Protein AF-A0A8I2FXA0-F1 (afdb_monomer_lite)

pLDDT: mean 91.71, std 7.28, range [54.19, 98.12]

Secondary structure (DSSP, 8-state):
-EEEEEEETTEEEEEEETTEEE--S------GGGHHHHGGGGT-----------------S-GGGS-SS-------

Foldseek 3Di:
DWDEWDDDVPDTAWTQDPVGTDGDPDDDQDPQQCSQVHCVRVPDHDPDDDDDDDDDDDDDPDPVPDDPDDDDDPPD

Radius of gyration: 19.85 Å; chains: 1; bounding box: 46×28×53 Å

Sequence (76 aa):
SVKGLNSKGPAITGVDTGNGELKADAYVLAAGSYSTVITRSINLSLPIKPVKGYSITLEMNDWQKSPKVPLVDYSL

Structure (mmCIF, N/CA/C/O backbone):
data_AF-A0A8I2FXA0-F1
#
_entry.id   AF-A0A8I2FXA0-F1
#
loop_
_atom_site.group_PDB
_atom_site.id
_atom_site.type_symbol
_atom_site.label_atom_id
_atom_site.label_alt_id
_atom_site.label_comp_id
_atom_site.label_asym_id
_atom_site.label_entity_id
_atom_site.label_seq_id
_atom_site.pdbx_PDB_ins_code
_atom_site.Cartn_x
_atom_site.Cartn_y
_atom_site.Cartn_z
_atom_site.occupancy
_atom_site.B_iso_or_equiv
_atom_site.auth_seq_id
_atom_site.auth_comp_id
_atom_site.auth_asym_id
_atom_site.auth_atom_id
_atom_site.pdbx_PDB_model_num
ATOM 1 N N . SER A 1 1 ? -0.220 14.694 4.555 1.00 91.19 1 SER A N 1
ATOM 2 C CA . SER A 1 1 ? 0.378 13.338 4.515 1.00 91.19 1 SER A CA 1
ATOM 3 C C . SER A 1 1 ? -0.382 12.407 5.451 1.00 91.19 1 SER A C 1
ATOM 5 O O . SER A 1 1 ? -0.985 12.909 6.392 1.00 91.19 1 SER A O 1
ATOM 7 N N . VAL A 1 2 ? -0.374 11.092 5.203 1.00 96.38 2 VAL A N 1
ATOM 8 C CA . VAL A 1 2 ? -0.927 10.062 6.111 1.00 96.38 2 VAL A CA 1
ATOM 9 C C . VAL A 1 2 ? 0.174 9.593 7.062 1.00 96.38 2 VAL A C 1
ATOM 11 O O . VAL A 1 2 ? 1.297 9.366 6.617 1.00 96.38 2 VAL A O 1
ATOM 14 N N . LYS A 1 3 ? -0.136 9.479 8.355 1.00 95.56 3 LYS A N 1
ATOM 15 C CA . LYS A 1 3 ? 0.799 9.089 9.422 1.00 95.56 3 LYS A CA 1
ATOM 16 C C . LYS A 1 3 ? 0.482 7.711 10.011 1.00 95.56 3 LYS A C 1
ATOM 18 O O . LYS A 1 3 ? 1.410 7.006 10.392 1.00 95.56 3 LYS A O 1
ATOM 23 N N . GLY A 1 4 ? -0.791 7.318 10.053 1.00 96.50 4 GLY A N 1
ATOM 24 C CA . GLY A 1 4 ? -1.225 6.044 10.629 1.00 96.50 4 GLY A CA 1
ATOM 25 C C . GLY A 1 4 ? -2.732 5.819 10.523 1.00 96.50 4 GLY A C 1
ATOM 26 O O . GLY A 1 4 ? -3.463 6.677 10.025 1.00 96.50 4 GLY A O 1
ATOM 27 N N . LEU A 1 5 ? -3.176 4.648 10.969 1.00 98.00 5 LEU A N 1
ATOM 28 C CA . LEU A 1 5 ? -4.574 4.240 11.052 1.00 98.00 5 LEU A CA 1
ATOM 29 C C . LEU A 1 5 ? -4.969 4.083 12.521 1.00 98.00 5 LEU A C 1
ATOM 31 O O . LEU A 1 5 ? -4.193 3.567 13.324 1.00 98.00 5 LEU A O 1
ATOM 35 N N . ASN A 1 6 ? -6.207 4.446 12.834 1.00 97.69 6 ASN A N 1
ATOM 36 C CA . ASN A 1 6 ? -6.823 4.213 14.135 1.00 97.69 6 ASN A CA 1
ATOM 37 C C . ASN A 1 6 ? -7.764 3.010 14.028 1.00 97.69 6 ASN A C 1
ATOM 39 O O . ASN A 1 6 ? -8.496 2.878 13.043 1.00 97.69 6 ASN A O 1
ATOM 43 N N . SER A 1 7 ? -7.770 2.135 15.036 1.00 96.94 7 SER A N 1
ATOM 44 C CA . SER A 1 7 ? -8.652 0.965 15.058 1.00 96.94 7 SER A CA 1
ATOM 45 C C . SER A 1 7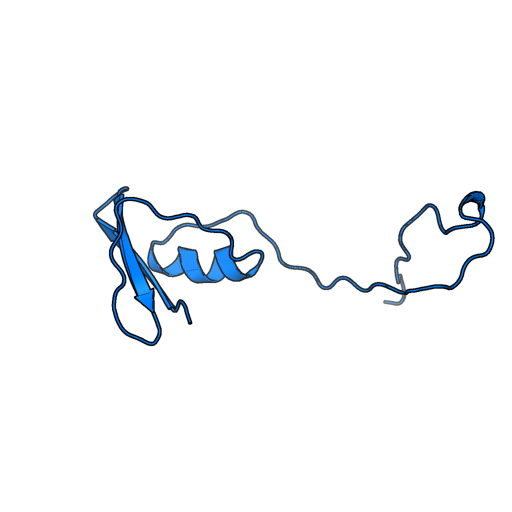 ? -9.254 0.703 16.435 1.00 96.94 7 SER A C 1
ATOM 47 O O . SER A 1 7 ? -8.667 1.019 17.470 1.00 96.94 7 SER A O 1
ATOM 49 N N . LYS A 1 8 ? -10.443 0.099 16.437 1.00 95.44 8 LYS A N 1
ATOM 50 C CA . LYS A 1 8 ? -11.077 -0.507 17.610 1.00 95.44 8 LYS A CA 1
ATOM 51 C C . LYS A 1 8 ? -11.373 -1.965 17.284 1.00 95.44 8 LYS A C 1
ATOM 53 O O . LYS A 1 8 ? -12.353 -2.274 16.606 1.00 95.44 8 LYS A O 1
ATOM 58 N N . GLY A 1 9 ? -10.498 -2.858 17.740 1.00 91.44 9 GLY A N 1
ATOM 59 C CA . GLY A 1 9 ? -10.529 -4.255 17.313 1.00 91.44 9 GLY A CA 1
ATOM 60 C C . GLY A 1 9 ? -10.352 -4.351 15.789 1.00 91.44 9 GLY A C 1
ATOM 61 O O . GLY A 1 9 ? -9.407 -3.763 15.269 1.00 91.44 9 GLY A O 1
ATOM 62 N N . PRO A 1 10 ? -11.239 -5.048 15.056 1.00 90.88 10 PRO A N 1
ATOM 63 C CA . PRO A 1 10 ? -11.111 -5.203 13.607 1.00 90.88 10 PRO A CA 1
ATOM 64 C C . PRO A 1 10 ? -11.563 -3.971 12.804 1.00 90.88 10 PRO A C 1
ATOM 66 O O . PRO A 1 10 ? -11.333 -3.916 11.598 1.00 90.88 10 PRO A O 1
ATOM 69 N N . ALA A 1 11 ? -12.234 -3.001 13.432 1.00 95.12 11 ALA A N 1
ATOM 70 C CA . ALA A 1 11 ? -12.803 -1.852 12.738 1.00 95.12 11 ALA A CA 1
ATOM 71 C C . ALA A 1 11 ? -11.805 -0.689 12.669 1.00 95.12 11 ALA A C 1
ATOM 73 O O . ALA A 1 11 ? -11.290 -0.250 13.700 1.00 95.12 11 ALA A O 1
ATOM 74 N N . ILE A 1 12 ? -11.581 -0.152 11.467 1.00 97.50 12 ILE A N 1
ATOM 75 C CA . ILE A 1 12 ? -10.839 1.099 11.267 1.00 97.50 12 ILE A CA 1
ATOM 76 C C . ILE A 1 12 ? -11.770 2.271 11.567 1.00 97.50 12 ILE A C 1
ATOM 78 O O . ILE A 1 12 ? -12.885 2.325 11.055 1.00 97.50 12 ILE A O 1
ATOM 82 N N . THR A 1 13 ? -11.318 3.202 12.403 1.00 97.75 13 THR A N 1
ATOM 83 C CA . THR A 1 13 ? -12.144 4.315 12.902 1.00 97.75 13 THR A CA 1
ATOM 84 C C . THR A 1 13 ? -11.644 5.691 12.481 1.00 97.75 13 THR A C 1
ATOM 86 O O . THR A 1 13 ? -12.325 6.684 12.731 1.00 97.75 13 THR A O 1
ATOM 89 N N . GLY A 1 14 ? -10.440 5.765 11.913 1.00 98.00 14 GLY A N 1
ATOM 90 C CA . GLY A 1 14 ? -9.774 7.027 11.625 1.00 98.00 14 GLY A CA 1
ATOM 91 C C . GLY A 1 14 ? -8.477 6.844 10.850 1.00 98.00 14 GLY A C 1
ATOM 92 O O . GLY A 1 14 ? -7.860 5.776 10.874 1.00 98.00 14 GLY A O 1
ATOM 93 N N . VAL A 1 15 ? -8.056 7.915 10.185 1.00 98.12 15 VAL A N 1
ATOM 94 C CA . VAL A 1 15 ? -6.726 8.047 9.585 1.00 98.12 15 VAL A CA 1
ATOM 95 C C . VAL A 1 15 ? -6.068 9.281 10.176 1.00 98.12 15 VAL A C 1
ATOM 97 O O . VAL A 1 15 ? -6.578 10.391 10.020 1.00 98.12 15 VAL A O 1
ATOM 100 N N . ASP A 1 16 ? -4.910 9.108 10.798 1.00 97.69 16 ASP A N 1
ATOM 101 C CA . ASP A 1 16 ? -4.122 10.233 11.279 1.00 97.69 16 ASP A CA 1
ATOM 102 C C . ASP A 1 16 ? -3.386 10.871 10.108 1.00 97.69 16 ASP A C 1
ATOM 104 O O . ASP A 1 16 ? -2.607 10.222 9.397 1.00 97.69 16 ASP A O 1
ATOM 108 N N . THR A 1 17 ? -3.607 12.166 9.902 1.00 97.31 17 THR A N 1
ATOM 109 C CA . THR A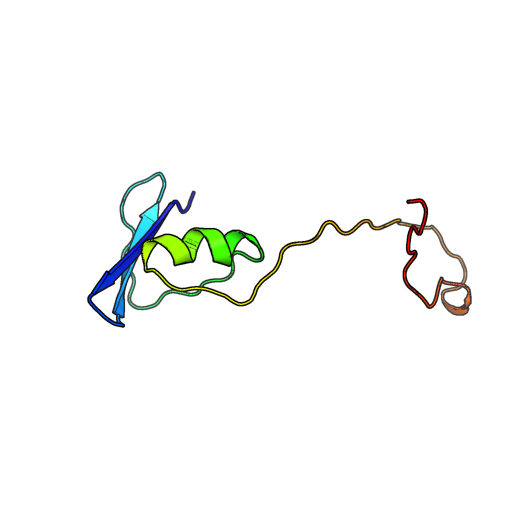 1 17 ? -2.961 12.929 8.837 1.00 97.31 17 THR A CA 1
ATOM 110 C C . THR A 1 17 ? -2.099 14.062 9.393 1.00 97.31 17 THR A C 1
ATOM 112 O O . THR A 1 17 ? -2.074 14.362 10.587 1.00 97.31 17 THR A O 1
ATOM 115 N N . GLY A 1 18 ? -1.363 14.733 8.508 1.00 97.06 18 GLY A N 1
ATOM 116 C CA . GLY A 1 18 ? -0.691 15.997 8.817 1.00 97.06 18 GLY A CA 1
ATOM 117 C C . GLY A 1 18 ? -1.635 17.092 9.326 1.00 97.06 18 GLY A C 1
ATOM 118 O O . GLY A 1 18 ? -1.178 17.953 10.067 1.00 97.06 18 GLY A O 1
ATOM 119 N N . ASN A 1 19 ? -2.926 17.010 8.995 1.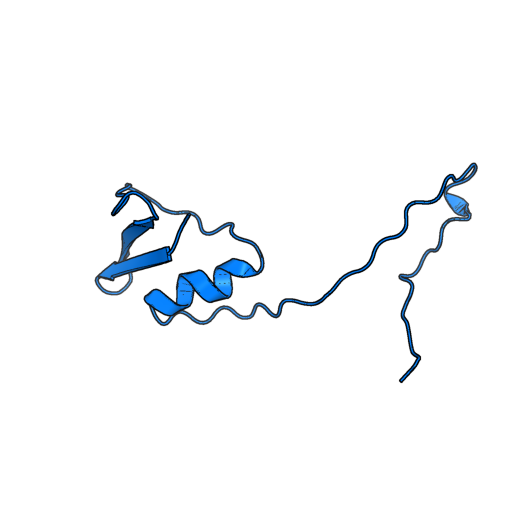00 97.00 19 ASN A N 1
ATOM 120 C CA . ASN A 1 19 ? -3.933 18.030 9.294 1.00 97.00 19 ASN A CA 1
ATOM 121 C C . ASN A 1 19 ? -4.914 17.584 10.396 1.00 97.00 19 ASN A C 1
ATOM 123 O O . ASN A 1 19 ? -5.984 18.166 10.531 1.00 97.00 19 ASN A O 1
ATOM 127 N N . GLY A 1 20 ? -4.564 16.544 11.161 1.00 97.00 20 GLY A N 1
ATOM 128 C CA . GLY A 1 20 ? -5.432 15.942 12.175 1.00 97.00 20 GLY A CA 1
ATOM 129 C C . GLY A 1 20 ? -6.079 14.633 11.721 1.00 97.00 20 GLY A C 1
ATOM 130 O O . GLY A 1 20 ? -5.727 14.076 10.675 1.00 97.00 20 GLY A O 1
ATOM 131 N N . GLU A 1 21 ? -6.994 14.124 12.545 1.00 97.88 21 GLU A N 1
ATOM 132 C CA . GLU A 1 21 ? -7.714 12.872 12.297 1.00 97.88 21 GLU A CA 1
ATOM 133 C C . GLU A 1 21 ? -8.780 13.055 11.206 1.00 97.88 21 GLU A C 1
ATOM 135 O O . GLU A 1 21 ? -9.580 13.990 11.247 1.00 97.88 21 GLU A O 1
ATOM 140 N N . LEU A 1 22 ? -8.815 12.129 10.247 1.00 98.06 22 LEU A N 1
ATOM 141 C CA . LEU A 1 22 ? -9.844 12.042 9.216 1.00 98.06 22 LEU A CA 1
ATOM 142 C C . LEU A 1 22 ? -10.772 10.850 9.483 1.00 98.06 22 LEU A C 1
ATOM 144 O O . LEU A 1 22 ? -10.329 9.698 9.542 1.00 98.06 22 LEU A O 1
ATOM 148 N N . LYS A 1 23 ? -12.076 11.129 9.591 1.00 98.12 23 LYS A N 1
ATOM 149 C CA . LYS A 1 23 ? -13.141 10.131 9.771 1.00 98.12 23 LYS A CA 1
ATOM 150 C C . LYS A 1 23 ? -13.935 9.921 8.486 1.00 98.12 23 LYS A C 1
ATOM 152 O O . LYS A 1 23 ? -14.177 10.875 7.753 1.00 98.12 23 LYS A O 1
ATOM 157 N N . ALA A 1 24 ? -14.316 8.677 8.228 1.00 96.94 24 ALA A N 1
ATOM 158 C CA . ALA A 1 24 ? -15.109 8.266 7.078 1.00 96.94 24 ALA A CA 1
ATOM 159 C C . ALA A 1 24 ? -15.849 6.960 7.396 1.00 96.94 24 ALA A C 1
ATOM 161 O O . ALA A 1 24 ? -15.482 6.250 8.333 1.00 96.94 24 ALA A O 1
ATOM 162 N N . ASP A 1 25 ? -16.850 6.629 6.585 1.00 96.19 25 ASP A N 1
ATOM 163 C CA . ASP A 1 25 ? -17.604 5.377 6.718 1.00 96.19 25 ASP A CA 1
ATOM 164 C C . ASP A 1 25 ? -16.796 4.154 6.249 1.00 96.19 25 ASP A C 1
ATOM 166 O O . ASP A 1 25 ? -17.029 3.032 6.697 1.00 96.19 25 ASP A O 1
ATOM 170 N N . ALA A 1 26 ? -15.831 4.363 5.347 1.00 96.06 26 ALA A N 1
ATOM 171 C CA . ALA A 1 26 ? -14.951 3.327 4.821 1.00 96.06 26 ALA A CA 1
ATOM 172 C C . ALA A 1 26 ? -13.582 3.894 4.418 1.00 96.06 26 ALA A C 1
ATOM 174 O O . ALA A 1 26 ? -13.443 5.076 4.096 1.00 96.06 26 ALA A O 1
ATOM 175 N N . TYR A 1 27 ? -12.573 3.020 4.387 1.00 96.44 27 TYR A N 1
ATOM 176 C CA . TYR A 1 27 ? -11.191 3.362 4.052 1.00 96.44 27 TYR A CA 1
ATOM 177 C C . TYR A 1 27 ? -10.615 2.367 3.042 1.00 96.44 27 TYR A C 1
ATOM 179 O O . TYR A 1 27 ? -10.831 1.163 3.160 1.00 96.44 27 TYR A O 1
ATOM 187 N N . VAL A 1 28 ? -9.834 2.864 2.078 1.00 96.88 28 VAL A N 1
ATOM 188 C CA . VAL A 1 28 ? -9.105 2.042 1.101 1.00 96.88 28 VAL A CA 1
ATOM 189 C C . VAL A 1 28 ? -7.613 2.311 1.239 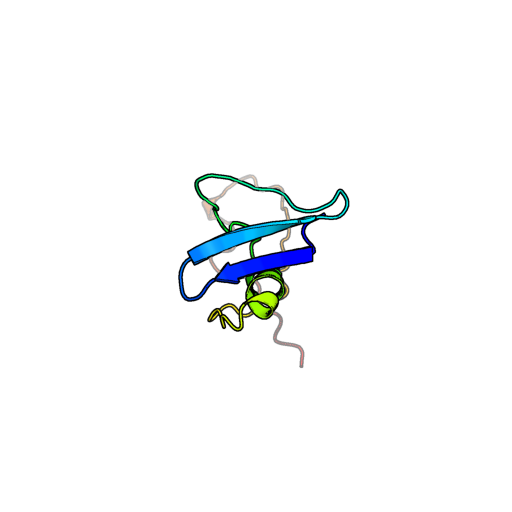1.00 96.88 28 VAL A C 1
ATOM 191 O O . VAL A 1 28 ? -7.159 3.449 1.114 1.00 96.88 28 VAL A O 1
ATOM 194 N N . LEU A 1 29 ? -6.834 1.256 1.473 1.00 96.50 29 LEU A N 1
ATOM 195 C CA . LEU A 1 29 ? -5.379 1.342 1.499 1.00 96.50 29 LEU A CA 1
ATOM 196 C C . LEU A 1 29 ? -4.812 1.087 0.097 1.00 96.50 29 LEU A C 1
ATOM 198 O O . LEU A 1 29 ? -4.744 -0.051 -0.354 1.00 96.50 29 LEU A O 1
ATOM 202 N N . ALA A 1 30 ? -4.379 2.156 -0.573 1.00 96.81 30 ALA A N 1
ATOM 203 C CA . ALA A 1 30 ? -3.807 2.117 -1.924 1.00 96.81 30 ALA A CA 1
ATOM 204 C C . ALA A 1 30 ? -2.442 2.832 -2.003 1.00 96.81 30 ALA A C 1
ATOM 206 O O . ALA A 1 30 ? -2.119 3.488 -2.988 1.00 96.81 30 ALA A O 1
ATOM 207 N N . ALA A 1 31 ? -1.624 2.730 -0.951 1.00 95.94 31 ALA A N 1
ATOM 208 C CA . ALA A 1 31 ? -0.362 3.470 -0.819 1.00 95.94 31 ALA A CA 1
ATOM 209 C C . ALA A 1 31 ? 0.865 2.734 -1.403 1.00 95.94 31 ALA A C 1
ATOM 211 O O . ALA A 1 31 ? 2.007 3.046 -1.057 1.00 95.94 31 ALA A O 1
ATOM 212 N N . GLY A 1 32 ? 0.652 1.719 -2.248 1.00 94.88 32 GLY A N 1
ATOM 213 C CA . GLY A 1 32 ? 1.725 0.915 -2.839 1.00 94.88 32 GLY A CA 1
ATOM 214 C C . GLY A 1 32 ? 2.668 0.337 -1.778 1.00 94.88 32 GLY A C 1
ATOM 215 O O . GLY A 1 32 ? 2.216 -0.215 -0.772 1.00 94.88 32 GLY A O 1
ATOM 216 N N . SER A 1 33 ? 3.979 0.508 -1.967 1.00 94.62 33 SER A N 1
ATOM 217 C CA . SER A 1 33 ? 5.024 0.046 -1.037 1.00 94.62 33 SER A CA 1
ATOM 218 C C . SER A 1 33 ? 4.909 0.641 0.375 1.00 94.62 33 SER A C 1
ATOM 220 O O . SER A 1 33 ? 5.252 -0.033 1.350 1.00 94.62 33 SER A O 1
ATOM 222 N N . TYR A 1 34 ? 4.365 1.855 0.511 1.00 94.81 34 TYR A N 1
ATOM 223 C CA . TYR A 1 34 ? 4.158 2.522 1.803 1.00 94.81 34 TYR A CA 1
ATOM 224 C C . TYR A 1 34 ? 2.992 1.950 2.612 1.00 94.81 34 TYR A C 1
ATOM 226 O O . TYR A 1 34 ? 2.896 2.223 3.809 1.00 94.81 34 TYR A O 1
ATOM 234 N N . SER A 1 35 ? 2.147 1.108 2.009 1.00 96.56 35 SER A N 1
ATOM 235 C CA . SER A 1 35 ? 1.060 0.414 2.713 1.00 96.56 35 SER A CA 1
ATOM 236 C C . SER A 1 35 ? 1.585 -0.359 3.925 1.00 96.56 35 SER A C 1
ATOM 238 O O . SER A 1 35 ? 0.985 -0.307 4.992 1.00 96.56 35 SER A O 1
ATOM 240 N N . THR A 1 36 ? 2.766 -0.977 3.791 1.00 95.31 36 THR A N 1
ATOM 241 C CA . THR A 1 36 ? 3.450 -1.695 4.882 1.00 95.31 36 THR A CA 1
ATOM 242 C C . THR A 1 36 ? 3.801 -0.815 6.076 1.00 95.31 36 THR A C 1
ATOM 244 O O . THR A 1 36 ? 3.835 -1.301 7.200 1.00 95.31 36 THR A O 1
ATOM 247 N N . VAL A 1 37 ? 4.108 0.465 5.854 1.00 94.69 37 VAL A N 1
ATOM 248 C CA . VAL A 1 37 ? 4.472 1.406 6.920 1.00 94.69 37 VAL A CA 1
ATOM 249 C C . VAL A 1 37 ? 3.216 1.894 7.629 1.00 94.69 37 VAL A C 1
ATOM 251 O O . VAL A 1 37 ? 3.185 1.937 8.854 1.00 94.69 37 VAL A O 1
ATOM 254 N N . ILE A 1 38 ? 2.168 2.200 6.864 1.00 96.56 38 ILE A N 1
ATOM 255 C CA . ILE A 1 38 ? 0.896 2.707 7.386 1.00 96.56 38 ILE A CA 1
ATOM 256 C C . ILE A 1 38 ? 0.229 1.672 8.307 1.00 96.56 38 ILE A C 1
ATOM 258 O O . ILE A 1 38 ? -0.191 2.017 9.412 1.00 96.56 38 ILE A O 1
ATOM 262 N N . THR A 1 39 ? 0.184 0.394 7.912 1.00 96.00 39 THR A N 1
ATOM 263 C CA . THR A 1 39 ? -0.503 -0.662 8.682 1.00 96.00 39 THR A CA 1
ATOM 264 C C . THR A 1 39 ? 0.202 -1.073 9.975 1.00 96.00 39 THR A C 1
ATOM 266 O O . THR A 1 39 ? -0.418 -1.715 10.822 1.00 96.00 39 THR A O 1
ATOM 269 N N . ARG A 1 40 ? 1.462 -0.666 10.192 1.00 94.94 40 ARG A N 1
ATOM 270 C CA . ARG A 1 40 ? 2.173 -0.909 11.463 1.00 94.94 40 ARG A CA 1
ATOM 271 C C . ARG A 1 40 ? 1.470 -0.272 12.658 1.00 94.94 40 ARG A C 1
ATOM 273 O O . ARG A 1 40 ? 1.502 -0.846 13.736 1.00 94.94 40 ARG A O 1
ATOM 280 N N . SER A 1 41 ? 0.805 0.867 12.456 1.00 95.69 41 SER A N 1
ATOM 281 C CA . SER A 1 41 ? 0.025 1.562 13.498 1.00 95.69 41 SER A CA 1
ATOM 282 C C . SER A 1 41 ? -1.092 0.707 14.111 1.00 95.69 41 SER A C 1
ATOM 284 O O . SER A 1 41 ? -1.473 0.927 15.255 1.00 95.69 41 SER A O 1
ATOM 286 N N . ILE A 1 42 ? -1.569 -0.303 13.378 1.00 96.06 42 ILE A N 1
ATOM 287 C CA . ILE A 1 42 ? -2.621 -1.234 13.810 1.00 96.06 42 ILE A CA 1
ATOM 288 C C . ILE A 1 42 ? -2.106 -2.675 13.936 1.00 96.06 42 ILE A C 1
ATOM 290 O O . ILE A 1 42 ? -2.893 -3.615 13.915 1.00 96.06 42 ILE A O 1
ATOM 294 N N . ASN A 1 43 ? -0.784 -2.866 14.032 1.00 95.12 43 ASN A N 1
ATOM 295 C CA . ASN A 1 43 ? -0.133 -4.179 14.124 1.00 95.12 43 ASN A CA 1
ATOM 296 C C . ASN A 1 43 ? -0.511 -5.164 12.999 1.00 95.12 43 ASN A C 1
ATOM 298 O O . ASN A 1 43 ? -0.447 -6.380 13.182 1.00 95.12 43 ASN A O 1
ATOM 302 N N . LEU A 1 44 ? -0.861 -4.654 11.813 1.00 94.69 44 LEU A N 1
ATOM 303 C CA . LEU A 1 44 ? -1.158 -5.479 10.646 1.00 94.69 44 LEU A CA 1
ATOM 304 C C . LEU A 1 44 ? 0.080 -5.595 9.750 1.00 94.69 44 LEU A C 1
ATOM 306 O O . LEU A 1 44 ? 0.550 -4.616 9.159 1.00 94.69 44 LEU A O 1
ATOM 310 N N . SER A 1 45 ? 0.582 -6.822 9.622 1.00 95.06 45 SER A N 1
ATOM 311 C CA . SER A 1 45 ? 1.669 -7.162 8.706 1.00 95.06 45 SER A CA 1
ATOM 312 C C . SER A 1 45 ? 1.121 -7.465 7.313 1.00 95.06 45 SER A C 1
ATOM 314 O O . SER A 1 45 ? 0.226 -8.295 7.162 1.00 95.06 45 SER A O 1
ATOM 316 N N . LEU A 1 46 ? 1.672 -6.808 6.291 1.00 95.62 46 LEU A N 1
ATOM 317 C CA . LEU A 1 46 ? 1.364 -7.091 4.890 1.00 95.62 46 LEU A CA 1
ATOM 318 C C . LEU A 1 46 ? 2.533 -7.851 4.249 1.00 95.62 46 LEU A C 1
ATOM 320 O O . LEU A 1 46 ? 3.680 -7.435 4.430 1.00 95.62 46 LEU A O 1
ATOM 324 N N . PRO A 1 47 ? 2.281 -8.900 3.444 1.00 95.19 47 PRO A N 1
ATOM 325 C CA . PRO A 1 47 ? 3.320 -9.659 2.745 1.00 95.19 47 PRO A CA 1
ATOM 326 C C . PRO A 1 47 ? 3.834 -8.909 1.500 1.00 95.19 47 PRO A C 1
ATOM 328 O O . PRO A 1 47 ? 3.845 -9.435 0.391 1.00 95.19 47 PRO A O 1
ATOM 331 N N . ILE A 1 48 ? 4.239 -7.649 1.668 1.00 93.75 48 ILE A N 1
ATOM 332 C CA . ILE A 1 48 ? 4.745 -6.774 0.606 1.00 93.75 48 ILE A CA 1
ATOM 333 C C . ILE A 1 48 ? 6.221 -6.487 0.885 1.00 93.75 48 ILE A C 1
ATOM 335 O O . ILE A 1 48 ? 6.573 -5.986 1.953 1.00 93.75 48 ILE A O 1
ATOM 339 N N . LYS A 1 49 ? 7.089 -6.749 -0.097 1.00 91.88 49 LYS A N 1
ATOM 340 C CA . LYS A 1 49 ? 8.523 -6.442 -0.035 1.00 91.88 49 LYS A CA 1
ATOM 341 C C . LYS A 1 49 ? 8.881 -5.440 -1.138 1.00 91.88 49 LYS A C 1
ATOM 343 O O . LYS A 1 49 ? 8.944 -5.832 -2.300 1.00 91.88 49 LYS A O 1
ATOM 348 N N . PRO A 1 50 ? 9.102 -4.156 -0.808 1.00 91.88 50 PRO A N 1
ATOM 349 C CA . PRO A 1 50 ? 9.528 -3.169 -1.792 1.00 91.88 50 PRO A CA 1
ATOM 350 C C . PRO A 1 50 ? 10.900 -3.530 -2.366 1.00 91.88 50 PRO A C 1
ATOM 352 O O . PRO A 1 50 ? 11.801 -3.930 -1.627 1.00 91.88 50 PRO A O 1
ATOM 355 N N . VAL A 1 51 ? 11.068 -3.352 -3.674 1.00 89.25 51 VAL A N 1
ATOM 356 C CA . VAL A 1 51 ? 12.341 -3.546 -4.377 1.00 89.25 51 VAL A CA 1
ATOM 357 C C . VAL A 1 51 ? 12.614 -2.350 -5.280 1.00 89.25 51 VAL A C 1
ATOM 359 O O . VAL A 1 51 ? 11.684 -1.671 -5.717 1.00 89.25 51 VAL A O 1
ATOM 362 N N . LYS A 1 52 ? 13.891 -2.074 -5.548 1.00 87.81 52 LYS A N 1
ATOM 363 C CA . LYS A 1 52 ? 14.268 -1.092 -6.568 1.00 87.81 52 LYS A CA 1
ATOM 364 C C . LYS A 1 52 ? 14.024 -1.708 -7.944 1.00 87.81 52 LYS A C 1
ATOM 366 O O . LYS A 1 52 ? 14.475 -2.820 -8.198 1.00 87.81 52 LYS A O 1
ATOM 371 N N . GLY A 1 53 ? 13.321 -0.983 -8.805 1.00 86.38 53 GLY A N 1
ATOM 372 C CA . GLY A 1 53 ? 13.188 -1.294 -10.224 1.00 86.38 53 GLY A CA 1
ATOM 373 C C . GLY A 1 53 ? 13.810 -0.172 -11.044 1.00 86.38 53 GLY A C 1
ATOM 374 O O . GLY A 1 53 ? 13.675 0.997 -10.684 1.00 86.38 53 GLY A O 1
ATOM 375 N N . TYR A 1 54 ? 14.488 -0.529 -12.128 1.00 87.00 54 TYR A N 1
ATOM 376 C CA . TYR A 1 54 ? 15.035 0.416 -13.094 1.00 87.00 54 TYR A CA 1
ATOM 377 C C . TYR A 1 54 ? 14.330 0.207 -14.430 1.00 87.00 54 TYR A C 1
ATOM 379 O O . TYR A 1 54 ? 13.997 -0.921 -14.793 1.00 87.00 54 TYR A O 1
ATOM 387 N N . SER A 1 55 ? 14.098 1.292 -15.159 1.00 87.88 55 SER A N 1
ATOM 388 C CA . SER A 1 55 ? 13.510 1.264 -16.496 1.00 87.88 55 SER A CA 1
ATOM 389 C C . SER A 1 55 ? 14.341 2.121 -17.436 1.00 87.88 55 SER A C 1
ATOM 391 O O . SER A 1 55 ? 14.834 3.174 -17.036 1.00 87.88 55 SER A O 1
ATOM 393 N N . ILE A 1 56 ? 14.443 1.694 -18.690 1.00 86.12 56 ILE A N 1
ATOM 394 C CA . ILE A 1 56 ? 15.019 2.485 -19.777 1.00 86.12 56 ILE A CA 1
ATOM 395 C C . ILE A 1 56 ? 13.937 2.755 -20.819 1.00 86.12 56 ILE A C 1
ATOM 397 O O . ILE A 1 56 ? 13.094 1.896 -21.078 1.00 86.12 56 ILE A O 1
ATOM 401 N N . THR A 1 57 ? 13.977 3.940 -21.418 1.00 88.50 57 THR A N 1
ATOM 402 C CA . THR A 1 57 ? 13.117 4.306 -22.546 1.00 88.50 57 THR A CA 1
ATOM 403 C C . THR A 1 57 ? 13.982 4.355 -23.794 1.00 88.50 57 THR A C 1
ATOM 405 O O . THR A 1 57 ? 15.018 5.015 -23.794 1.00 88.50 57 THR A O 1
ATOM 408 N N . LEU A 1 58 ? 13.575 3.636 -24.839 1.00 86.62 58 LEU A N 1
ATOM 409 C CA . LEU A 1 58 ? 14.310 3.523 -26.096 1.00 86.62 58 LEU A CA 1
ATOM 410 C C . LEU A 1 58 ? 13.396 3.934 -27.248 1.00 86.62 58 LEU A C 1
ATOM 412 O O . LEU A 1 58 ? 12.253 3.481 -27.320 1.00 86.62 58 LEU A O 1
ATOM 416 N N . GLU A 1 59 ? 13.906 4.749 -28.165 1.00 89.56 59 GLU A N 1
ATOM 417 C CA . GLU A 1 59 ? 13.252 4.938 -29.457 1.00 89.56 59 GLU A CA 1
ATOM 418 C C . GLU A 1 59 ? 13.424 3.664 -30.288 1.00 89.56 59 GLU A C 1
ATOM 420 O O . GLU A 1 59 ? 14.531 3.142 -30.438 1.00 89.56 59 GLU A O 1
ATOM 425 N N . MET A 1 60 ? 12.317 3.123 -30.798 1.00 85.19 60 MET A N 1
ATOM 426 C CA . MET A 1 60 ? 12.316 1.863 -31.534 1.00 85.19 60 MET A CA 1
ATOM 427 C C . MET A 1 60 ? 11.439 1.965 -32.775 1.00 85.19 60 MET A C 1
ATOM 429 O O . MET A 1 60 ? 10.253 2.263 -32.682 1.00 85.19 60 MET A O 1
ATOM 433 N N . ASN A 1 61 ? 12.013 1.628 -33.930 1.00 88.12 61 ASN A N 1
ATOM 434 C CA . ASN A 1 61 ? 11.288 1.602 -35.205 1.00 88.12 61 ASN A CA 1
ATOM 435 C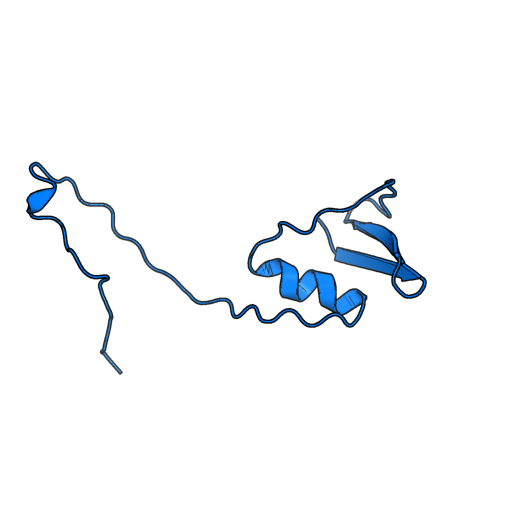 C . ASN A 1 61 ? 10.469 0.310 -35.395 1.00 88.12 61 ASN A C 1
ATOM 437 O O . ASN A 1 61 ? 9.618 0.246 -36.276 1.00 88.12 61 ASN A O 1
ATOM 441 N N . ASP A 1 62 ? 10.747 -0.731 -34.601 1.00 88.56 62 ASP A N 1
ATOM 442 C CA . ASP A 1 62 ? 10.109 -2.045 -34.700 1.00 88.56 62 ASP A CA 1
ATOM 443 C C . ASP A 1 62 ? 10.021 -2.721 -33.322 1.00 88.56 62 ASP A C 1
ATOM 445 O O . ASP A 1 62 ? 11.030 -3.115 -32.728 1.00 88.56 62 ASP A O 1
ATOM 449 N N . TRP A 1 63 ? 8.793 -2.891 -32.825 1.00 84.06 63 TRP A N 1
ATOM 450 C CA . TRP A 1 63 ? 8.511 -3.539 -31.543 1.00 84.06 63 TRP A CA 1
ATOM 451 C C . TRP A 1 63 ? 8.902 -5.022 -31.518 1.00 84.06 63 TRP A C 1
ATOM 453 O O . TRP A 1 63 ? 9.159 -5.587 -30.453 1.00 84.06 63 TRP A O 1
ATOM 463 N N . GLN A 1 64 ? 8.982 -5.695 -32.668 1.00 88.25 64 GLN A N 1
ATOM 464 C CA . GLN A 1 64 ? 9.389 -7.101 -32.705 1.00 88.25 64 GLN A CA 1
ATOM 465 C C . GLN A 1 64 ? 10.838 -7.281 -32.241 1.00 88.25 64 GLN A C 1
ATOM 467 O O . GLN A 1 64 ? 11.142 -8.293 -31.612 1.00 88.25 64 GLN A O 1
ATOM 472 N N . LYS A 1 65 ? 11.687 -6.261 -32.423 1.00 85.81 65 LYS A N 1
ATOM 473 C CA . LYS A 1 65 ? 13.096 -6.244 -31.995 1.00 85.81 65 LYS A CA 1
ATOM 474 C C . LYS A 1 65 ? 13.314 -5.784 -30.549 1.00 85.81 65 LYS A C 1
ATOM 476 O O . LYS A 1 65 ? 14.459 -5.701 -30.112 1.00 85.81 65 LYS A O 1
ATOM 481 N N . SER A 1 66 ? 12.252 -5.465 -29.803 1.00 87.12 66 SER A N 1
ATOM 482 C CA . SER A 1 66 ? 12.380 -5.048 -28.402 1.00 87.12 66 SER A CA 1
ATOM 483 C C . SER A 1 66 ? 12.8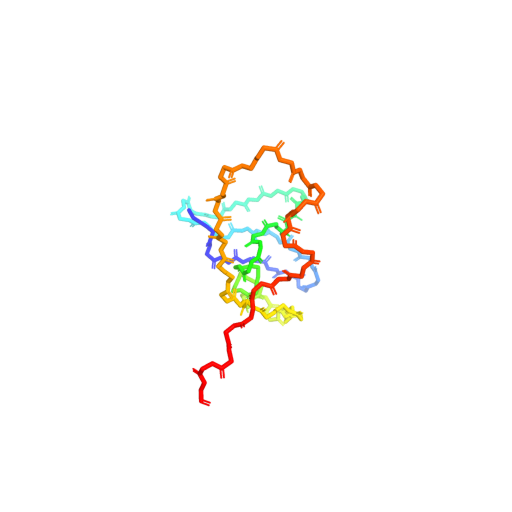90 -6.183 -27.509 1.00 87.12 66 SER A C 1
ATOM 485 O O . SER A 1 66 ? 12.564 -7.349 -27.773 1.00 87.12 66 SER A O 1
ATOM 487 N N . PRO A 1 67 ? 13.657 -5.871 -26.442 1.00 85.56 67 PRO A N 1
ATOM 488 C CA . PRO A 1 67 ? 14.020 -6.858 -25.435 1.00 85.56 67 PRO A CA 1
ATOM 489 C C . PRO A 1 67 ? 12.774 -7.589 -24.931 1.00 85.56 67 PRO A C 1
ATOM 491 O O . PRO A 1 67 ? 11.816 -6.971 -24.469 1.00 85.56 67 PRO A O 1
ATOM 494 N N . LYS A 1 68 ? 12.772 -8.919 -25.050 1.00 86.50 68 LYS A N 1
ATOM 495 C CA . LYS A 1 68 ? 11.652 -9.772 -24.607 1.00 86.50 68 LYS A CA 1
ATOM 496 C C . LYS A 1 68 ? 11.780 -10.217 -23.156 1.00 86.50 68 LYS A C 1
ATOM 498 O O . LYS A 1 68 ? 10.862 -10.820 -22.612 1.00 86.50 68 LYS A O 1
ATOM 503 N N . VAL A 1 69 ? 12.918 -9.917 -22.546 1.00 85.88 69 VAL A N 1
ATOM 504 C CA . VAL A 1 69 ? 13.238 -10.234 -21.160 1.00 85.88 69 VAL A CA 1
ATOM 505 C C . VAL A 1 69 ? 13.683 -8.960 -20.446 1.00 85.88 69 VAL A C 1
ATOM 507 O O . VAL A 1 69 ? 14.232 -8.063 -21.095 1.00 85.88 69 VAL A O 1
ATOM 510 N N . PRO A 1 70 ? 13.445 -8.853 -19.129 1.00 80.62 70 PRO A N 1
ATOM 511 C CA . PRO A 1 70 ? 13.982 -7.754 -18.344 1.00 80.62 70 PRO A CA 1
ATOM 512 C C . PRO A 1 70 ? 15.512 -7.788 -18.360 1.00 80.62 70 PRO A C 1
ATOM 514 O O . PRO A 1 70 ? 16.126 -8.856 -18.384 1.00 80.62 70 PRO A O 1
ATOM 517 N N . LEU A 1 71 ? 16.124 -6.607 -18.311 1.00 81.75 71 LEU A N 1
ATOM 518 C CA . LEU A 1 71 ? 17.553 -6.494 -18.063 1.00 81.75 71 LEU A CA 1
ATOM 519 C C . LEU A 1 71 ? 17.807 -6.817 -16.587 1.00 81.75 71 LEU A C 1
ATOM 521 O O . LEU A 1 71 ? 17.197 -6.210 -15.705 1.00 81.75 71 LEU A O 1
ATOM 525 N N . VAL A 1 72 ? 18.690 -7.775 -16.327 1.00 82.00 72 VAL A N 1
ATOM 526 C CA . VAL A 1 72 ? 19.103 -8.151 -14.975 1.00 82.00 72 VAL A CA 1
ATOM 527 C C . VAL A 1 72 ? 20.598 -7.902 -14.868 1.00 82.00 72 VAL A C 1
ATOM 529 O O . VAL A 1 72 ? 21.371 -8.402 -15.683 1.00 82.00 72 VAL A O 1
ATOM 532 N N . ASP A 1 73 ? 20.987 -7.094 -13.886 1.00 78.06 73 ASP A N 1
ATOM 533 C CA . ASP A 1 73 ? 22.389 -6.883 -13.553 1.00 78.06 73 ASP A CA 1
ATOM 534 C C . ASP A 1 73 ? 22.858 -8.014 -12.631 1.00 78.06 73 ASP A C 1
ATOM 536 O O . ASP A 1 73 ? 22.304 -8.212 -11.547 1.00 78.06 73 ASP A O 1
ATOM 540 N N . TYR A 1 74 ? 23.851 -8.770 -13.092 1.00 75.94 74 TYR A N 1
ATOM 541 C CA . TYR A 1 74 ? 24.469 -9.876 -12.356 1.00 75.94 74 TYR A CA 1
ATOM 542 C C . TYR A 1 74 ? 25.847 -9.501 -11.791 1.00 75.94 74 TYR A C 1
ATOM 544 O O . TYR A 1 74 ? 26.573 -10.378 -11.333 1.00 75.94 74 TYR A O 1
ATOM 552 N N . SER A 1 75 ? 26.220 -8.220 -11.834 1.00 71.69 75 SER A N 1
ATOM 553 C CA . SER A 1 75 ? 27.508 -7.713 -11.355 1.00 71.69 75 SER A CA 1
ATOM 554 C C . SER A 1 75 ? 27.517 -7.604 -9.825 1.00 71.69 75 SER A C 1
ATOM 556 O O . SER A 1 75 ? 27.353 -6.519 -9.266 1.00 71.69 75 SER A O 1
ATOM 558 N N . LEU A 1 76 ? 27.688 -8.734 -9.140 1.00 54.19 76 LEU A N 1
ATOM 559 C CA . LEU A 1 76 ? 28.099 -8.812 -7.734 1.00 54.19 76 LEU A CA 1
ATOM 560 C C . LEU A 1 76 ? 29.218 -9.840 -7.581 1.00 54.19 76 LEU A C 1
ATOM 562 O O . LEU A 1 76 ? 29.047 -10.968 -8.095 1.00 54.19 76 LEU A O 1
#